Protein AF-A0AA38CHK5-F1 (afdb_monomer_lite)

Sequence (82 aa):
PEDHQLQLVDPELEIEEEDDSFESIDKLTTHGINAGDVKKLQDAGIYTCNGLMMHTKKSLTSIKGLSDAKVDKICEAAEKLV

Secondary structure (DSSP, 8-state):
-----------------------BGGGGGGGT--HHHHHHHHHTT--BHHHHHHS-HHHHHTSTT--HHHHHHHHHHHTTT-

pLDDT: mean 81.31, std 17.37, range [42.5, 94.69]

Structure (mmCIF, N/CA/C/O backbone):
data_AF-A0AA38CHK5-F1
#
_entry.id   AF-A0AA38CHK5-F1
#
loop_
_atom_site.group_PDB
_atom_site.id
_atom_site.type_symbol
_atom_site.label_atom_id
_atom_site.label_alt_id
_atom_site.label_comp_id
_atom_site.label_asym_id
_atom_site.label_entity_id
_atom_site.label_seq_id
_atom_site.pdbx_PDB_ins_code
_atom_site.Cartn_x
_atom_site.Cartn_y
_atom_site.Cartn_z
_atom_site.occupancy
_atom_site.B_iso_or_equiv
_atom_site.auth_seq_id
_atom_site.auth_comp_id
_atom_site.auth_asym_id
_atom_site.auth_atom_id
_atom_site.pdbx_PDB_model_num
ATOM 1 N N . PRO A 1 1 ? 42.063 15.265 -47.252 1.00 42.72 1 PRO A N 1
ATOM 2 C CA . PRO A 1 1 ? 42.098 13.948 -46.592 1.00 42.72 1 PRO A CA 1
ATOM 3 C C . PRO A 1 1 ? 41.966 14.145 -45.087 1.00 42.72 1 PRO A C 1
ATOM 5 O O . PRO A 1 1 ? 42.926 14.448 -44.386 1.00 42.72 1 PRO A O 1
ATOM 8 N N . GLU A 1 2 ? 40.707 14.108 -44.676 1.00 51.81 2 GLU A N 1
ATOM 9 C CA . GLU A 1 2 ? 40.256 13.832 -43.320 1.00 51.81 2 GLU A CA 1
ATOM 10 C C . GLU A 1 2 ? 40.956 12.566 -42.802 1.00 51.81 2 GLU A C 1
ATOM 12 O O . GLU A 1 2 ? 41.161 11.646 -43.592 1.00 51.81 2 GLU A O 1
ATOM 17 N N . ASP A 1 3 ? 41.388 12.542 -41.537 1.00 42.50 3 ASP A N 1
ATOM 18 C CA . ASP A 1 3 ? 40.829 11.576 -40.582 1.00 42.50 3 ASP A CA 1
ATOM 19 C C . ASP A 1 3 ? 41.381 11.763 -39.157 1.00 42.50 3 ASP A C 1
ATOM 21 O O . ASP A 1 3 ? 42.566 11.609 -38.873 1.00 42.50 3 ASP A O 1
ATOM 25 N N . HIS A 1 4 ? 40.433 12.098 -38.286 1.00 48.34 4 HIS A N 1
ATOM 26 C CA . HIS A 1 4 ? 40.271 11.651 -36.905 1.00 48.34 4 HIS A CA 1
ATOM 27 C C . HIS A 1 4 ? 41.349 11.946 -35.847 1.00 48.34 4 HIS A C 1
ATOM 29 O O . HIS A 1 4 ? 42.236 11.154 -35.536 1.00 48.34 4 HIS A O 1
ATOM 35 N N . GLN A 1 5 ? 41.099 13.054 -35.133 1.00 46.47 5 GLN A N 1
ATOM 36 C CA . GLN A 1 5 ? 41.266 13.129 -33.679 1.00 46.47 5 GLN A CA 1
ATOM 37 C C . GLN A 1 5 ? 40.709 11.852 -33.024 1.00 46.47 5 GLN A C 1
ATOM 39 O O . GLN A 1 5 ? 39.497 11.687 -32.899 1.00 46.47 5 GLN A O 1
ATOM 44 N N . LEU A 1 6 ? 41.596 10.970 -32.569 1.00 48.50 6 LEU A N 1
ATOM 45 C CA . LEU A 1 6 ? 41.273 9.975 -31.552 1.00 48.50 6 LEU A CA 1
ATOM 46 C C . LEU A 1 6 ? 41.041 10.722 -30.239 1.00 48.50 6 LEU A C 1
ATOM 48 O O . LEU A 1 6 ? 41.970 11.032 -29.495 1.00 48.50 6 LEU A O 1
ATOM 52 N N . GLN A 1 7 ? 39.781 11.069 -29.998 1.00 50.44 7 GLN A N 1
ATOM 53 C CA . GLN A 1 7 ? 39.313 11.489 -28.692 1.00 50.44 7 GLN A CA 1
ATOM 54 C C . GLN A 1 7 ? 39.265 10.233 -27.822 1.00 50.44 7 GLN A C 1
ATOM 56 O O . GLN A 1 7 ? 38.373 9.400 -27.964 1.00 50.44 7 GLN A O 1
ATOM 61 N N . LEU A 1 8 ? 40.302 10.062 -27.002 1.00 56.28 8 LEU A N 1
ATOM 62 C CA . LEU A 1 8 ? 40.370 9.040 -25.965 1.00 56.28 8 LEU A CA 1
ATOM 63 C C . LEU A 1 8 ? 39.191 9.286 -25.018 1.00 56.28 8 LEU A C 1
ATOM 65 O O . LEU A 1 8 ? 39.176 10.265 -24.280 1.00 56.28 8 LEU A O 1
ATOM 69 N N . VAL A 1 9 ? 38.164 8.453 -25.140 1.00 57.88 9 VAL A N 1
ATOM 70 C CA . VAL A 1 9 ? 37.060 8.371 -24.189 1.00 57.88 9 VAL A CA 1
ATOM 71 C C . VAL A 1 9 ? 37.555 7.535 -23.013 1.00 57.88 9 VAL A C 1
ATOM 73 O O . VAL A 1 9 ? 37.906 6.371 -23.197 1.00 57.88 9 VAL A O 1
ATOM 76 N N . ASP A 1 10 ? 37.660 8.148 -21.836 1.00 58.44 10 ASP A N 1
ATOM 77 C CA . ASP A 1 10 ? 37.988 7.462 -20.586 1.00 58.44 10 ASP A CA 1
ATOM 78 C C . ASP A 1 10 ? 36.934 6.369 -20.299 1.00 58.44 10 ASP A C 1
ATOM 80 O O . ASP A 1 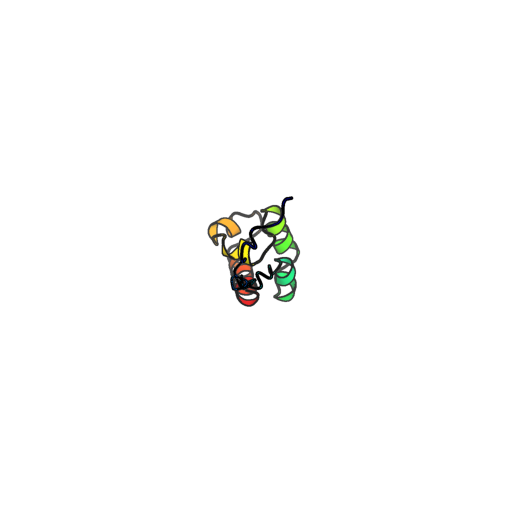10 ? 35.749 6.695 -20.184 1.00 58.44 10 ASP A O 1
ATOM 84 N N . PRO A 1 11 ? 37.313 5.082 -20.192 1.00 54.06 11 PRO A N 1
ATOM 85 C CA . PRO A 1 11 ? 36.377 3.985 -19.940 1.00 54.06 11 PRO A CA 1
ATOM 86 C C . PRO A 1 11 ? 35.988 3.818 -18.457 1.00 54.06 11 PRO A C 1
ATOM 88 O O . PRO A 1 11 ? 35.305 2.855 -18.127 1.00 54.06 11 PRO A O 1
ATOM 91 N N . GLU A 1 12 ? 36.381 4.732 -17.565 1.00 51.94 12 GLU A N 1
ATOM 92 C CA . GLU A 1 12 ? 36.263 4.548 -16.107 1.00 51.94 12 GLU A CA 1
ATOM 93 C C . GLU A 1 12 ? 35.038 5.194 -15.441 1.00 51.94 12 GLU A C 1
ATOM 95 O O . GLU A 1 12 ? 34.960 5.247 -14.215 1.00 51.94 12 GLU A O 1
ATOM 100 N N . LEU A 1 13 ? 34.029 5.626 -16.201 1.00 53.12 13 LEU A N 1
ATOM 101 C CA . LEU A 1 13 ? 32.689 5.751 -15.621 1.00 53.12 13 LEU A CA 1
ATOM 102 C C . LEU A 1 13 ? 32.046 4.361 -15.594 1.00 53.12 13 LEU A C 1
ATOM 104 O O . LEU A 1 13 ? 31.121 4.071 -16.350 1.00 53.12 13 LEU A O 1
ATOM 108 N N . GLU A 1 14 ? 32.550 3.508 -14.699 1.00 52.25 14 GLU A N 1
ATOM 109 C CA . GLU A 1 14 ? 31.731 2.498 -14.030 1.00 52.25 14 GLU A CA 1
ATOM 110 C C . GLU A 1 14 ? 30.648 3.283 -13.287 1.00 52.25 14 GLU A C 1
ATOM 112 O O . GLU A 1 14 ? 30.784 3.681 -12.132 1.00 52.25 14 GLU A O 1
ATOM 117 N N . ILE A 1 15 ? 29.585 3.621 -14.017 1.00 57.03 15 ILE A N 1
ATOM 118 C CA . ILE A 1 15 ? 28.313 3.937 -13.399 1.00 57.03 15 ILE A CA 1
ATOM 119 C C . ILE A 1 15 ? 27.945 2.607 -12.758 1.00 57.03 15 ILE A C 1
ATOM 121 O O . ILE A 1 15 ? 27.551 1.677 -13.460 1.00 57.03 15 ILE A O 1
ATOM 125 N N . GLU A 1 16 ? 28.218 2.474 -11.461 1.00 51.47 16 GLU A N 1
ATOM 126 C CA . GLU A 1 16 ? 27.592 1.449 -10.647 1.00 51.47 16 GLU A CA 1
ATOM 127 C C . GLU A 1 16 ? 26.098 1.626 -10.913 1.00 51.47 16 GLU A C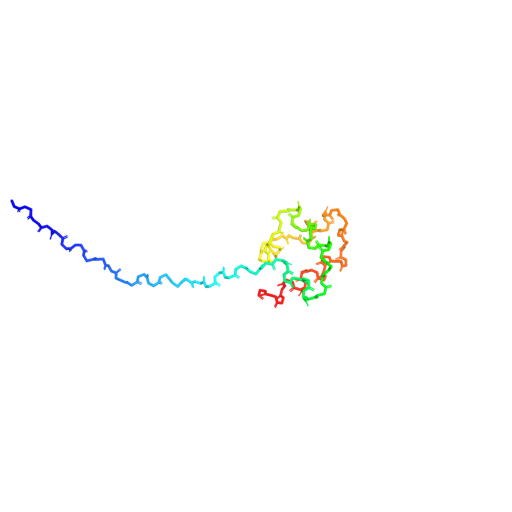 1
ATOM 129 O O . GLU A 1 16 ? 25.477 2.588 -10.458 1.00 51.47 16 GLU A O 1
ATOM 134 N N . GLU A 1 17 ? 25.546 0.777 -11.781 1.00 54.34 17 GLU A N 1
ATOM 135 C CA . GLU A 1 17 ? 24.117 0.561 -11.863 1.00 54.34 17 GLU A CA 1
ATOM 136 C C . GLU A 1 17 ? 23.773 -0.019 -10.492 1.00 54.34 17 GLU A C 1
ATOM 138 O O . GLU A 1 17 ? 23.803 -1.233 -10.293 1.00 54.34 17 GLU A O 1
ATOM 143 N N . GLU A 1 18 ? 23.584 0.864 -9.500 1.00 53.78 18 GLU A N 1
ATOM 144 C CA . GLU A 1 18 ? 22.860 0.537 -8.285 1.00 53.78 18 GLU A CA 1
ATOM 145 C C . GLU A 1 18 ? 21.628 -0.200 -8.788 1.00 53.78 18 GLU A C 1
ATOM 147 O O . GLU A 1 18 ? 20.856 0.345 -9.582 1.00 53.78 18 GLU A O 1
ATOM 152 N N . ASP A 1 19 ? 21.542 -1.483 -8.442 1.00 50.72 19 ASP A N 1
ATOM 153 C CA . ASP A 1 19 ? 20.420 -2.356 -8.742 1.00 50.72 19 ASP A CA 1
ATOM 154 C C . ASP A 1 19 ? 19.201 -1.746 -8.041 1.00 50.72 19 ASP A C 1
ATOM 156 O O . ASP A 1 19 ? 18.822 -2.124 -6.937 1.00 50.72 19 ASP A O 1
ATOM 160 N N . ASP A 1 20 ? 18.623 -0.716 -8.662 1.00 56.56 20 ASP A N 1
ATOM 161 C CA . ASP A 1 20 ? 17.429 0.005 -8.239 1.00 56.56 20 ASP A CA 1
ATOM 162 C C . ASP A 1 20 ? 16.238 -0.889 -8.610 1.00 56.56 20 ASP A C 1
ATOM 164 O O . ASP A 1 20 ? 15.346 -0.555 -9.396 1.00 56.56 20 ASP A O 1
ATOM 168 N N . SER A 1 21 ? 16.286 -2.132 -8.124 1.00 62.88 21 SER A N 1
ATOM 169 C CA . SER A 1 21 ? 15.235 -3.109 -8.303 1.00 62.88 21 SER A CA 1
ATOM 170 C C . SER A 1 21 ? 14.030 -2.610 -7.518 1.00 62.88 21 SER A C 1
ATOM 172 O O . SER A 1 21 ? 13.906 -2.792 -6.306 1.00 62.88 21 SER A O 1
ATOM 174 N N . PHE A 1 22 ? 13.118 -1.945 -8.225 1.00 74.00 22 PHE A N 1
ATOM 175 C CA . PHE A 1 22 ? 11.884 -1.442 -7.645 1.00 74.00 22 PHE A CA 1
ATOM 176 C C . PHE A 1 22 ? 10.998 -2.599 -7.178 1.00 74.00 22 PHE A C 1
ATOM 178 O O . PHE A 1 22 ? 10.288 -3.240 -7.958 1.00 74.00 22 PHE A O 1
ATOM 185 N N . GLU A 1 23 ? 10.967 -2.817 -5.867 1.00 88.62 23 GLU A N 1
ATOM 186 C CA . GLU A 1 23 ? 10.035 -3.759 -5.263 1.00 88.62 23 GLU A CA 1
ATOM 187 C C . GLU A 1 23 ? 8.600 -3.257 -5.443 1.00 88.62 23 GLU A C 1
ATOM 189 O O . GLU A 1 23 ? 8.229 -2.175 -4.987 1.00 88.62 23 GLU A O 1
ATOM 194 N N . SER A 1 24 ? 7.760 -4.040 -6.115 1.00 91.69 24 SER A N 1
ATOM 195 C CA . SER A 1 24 ? 6.353 -3.689 -6.337 1.00 91.69 24 SER A CA 1
ATOM 196 C C . SER A 1 24 ? 5.518 -3.904 -5.075 1.00 91.69 24 SER A C 1
ATOM 198 O O . SER A 1 24 ? 5.709 -4.895 -4.367 1.00 91.69 24 SER A O 1
ATOM 200 N N . ILE A 1 25 ? 4.531 -3.036 -4.821 1.00 93.25 25 ILE A N 1
ATOM 201 C CA . ILE A 1 25 ? 3.639 -3.193 -3.655 1.00 93.25 25 ILE A CA 1
ATOM 202 C C . ILE A 1 25 ? 2.776 -4.458 -3.716 1.00 93.25 25 ILE A C 1
ATOM 204 O O . ILE A 1 25 ? 2.225 -4.878 -2.702 1.00 93.25 25 ILE A O 1
ATOM 208 N N . ASP A 1 26 ? 2.670 -5.101 -4.878 1.00 93.00 26 ASP A N 1
ATOM 209 C CA . ASP A 1 26 ? 2.022 -6.403 -5.015 1.00 93.00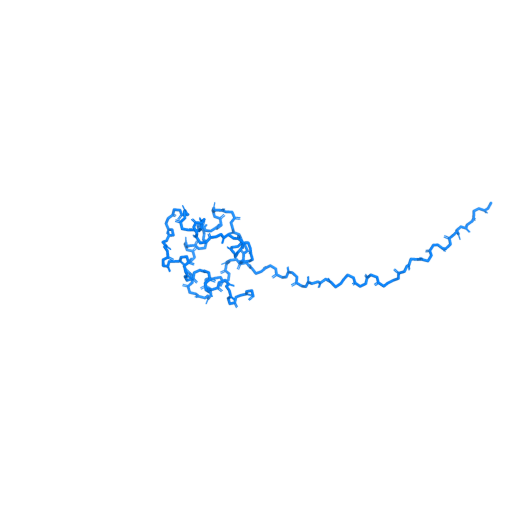 26 ASP A CA 1
ATOM 210 C C . ASP A 1 26 ? 2.668 -7.461 -4.109 1.00 93.00 26 ASP A C 1
ATOM 212 O O . ASP A 1 26 ? 1.956 -8.286 -3.532 1.00 93.00 26 ASP A O 1
ATOM 216 N N . LYS A 1 27 ? 3.985 -7.378 -3.869 1.00 91.75 27 LYS A N 1
ATOM 217 C CA . LYS A 1 27 ? 4.697 -8.264 -2.935 1.00 91.75 27 LYS A CA 1
ATOM 218 C C . LYS A 1 27 ? 4.218 -8.109 -1.491 1.00 91.75 27 LYS A C 1
ATOM 220 O O . LYS A 1 27 ? 4.293 -9.060 -0.726 1.00 91.75 27 LYS A O 1
ATOM 225 N N . LEU A 1 28 ? 3.592 -6.994 -1.110 1.00 92.50 28 LEU A N 1
ATOM 226 C CA . LEU A 1 28 ? 3.002 -6.851 0.227 1.00 92.50 28 LEU A CA 1
ATOM 227 C C . LEU A 1 28 ? 1.944 -7.925 0.519 1.00 92.50 28 LEU A C 1
ATOM 229 O O . LEU A 1 28 ? 1.747 -8.298 1.679 1.00 92.50 28 LEU A O 1
ATOM 233 N N . THR A 1 29 ? 1.286 -8.471 -0.511 1.00 92.38 29 THR A N 1
ATOM 234 C CA . THR A 1 29 ? 0.338 -9.578 -0.319 1.00 92.38 29 THR A CA 1
ATOM 235 C C . THR A 1 29 ? 0.996 -10.842 0.229 1.00 92.38 29 THR A C 1
ATOM 237 O O . THR A 1 29 ? 0.380 -11.534 1.041 1.00 92.38 29 THR A O 1
ATOM 240 N N . THR A 1 30 ? 2.263 -11.115 -0.107 1.00 90.50 30 THR A N 1
ATOM 241 C CA . THR A 1 30 ? 3.009 -12.260 0.445 1.00 90.50 30 THR A CA 1
ATOM 242 C C . THR A 1 30 ? 3.400 -12.042 1.906 1.00 90.50 30 THR A C 1
ATOM 244 O O . THR A 1 30 ? 3.589 -13.006 2.642 1.00 90.50 30 THR A O 1
ATOM 247 N N . HIS A 1 31 ? 3.439 -10.785 2.354 1.00 91.19 31 HIS A N 1
ATOM 248 C CA . HIS A 1 31 ? 3.676 -10.385 3.743 1.00 91.19 31 HIS A CA 1
ATOM 249 C C . HIS A 1 31 ? 2.383 -10.259 4.571 1.00 91.19 31 HIS A C 1
ATOM 251 O O . HIS A 1 31 ? 2.410 -9.780 5.704 1.00 91.19 31 HIS A O 1
ATOM 257 N N . GLY A 1 32 ? 1.242 -10.705 4.034 1.00 90.19 32 GLY A N 1
ATOM 258 C CA . GLY A 1 32 ? -0.036 -10.727 4.750 1.00 90.19 32 GLY A CA 1
ATOM 259 C C . GLY A 1 32 ? -0.855 -9.439 4.640 1.00 90.19 32 GLY A C 1
ATOM 260 O O . GLY A 1 32 ? -1.834 -9.275 5.375 1.00 90.19 32 GLY A O 1
ATOM 261 N N . ILE A 1 33 ? -0.501 -8.531 3.726 1.00 94.50 33 ILE A N 1
ATOM 262 C CA . ILE A 1 33 ? -1.352 -7.388 3.377 1.00 94.50 33 ILE A CA 1
ATOM 263 C C . ILE A 1 33 ? -2.481 -7.855 2.460 1.00 94.50 33 ILE A C 1
ATOM 265 O O . ILE A 1 33 ? -2.304 -8.675 1.565 1.00 94.50 33 ILE A O 1
ATOM 269 N N . ASN A 1 34 ? -3.683 -7.331 2.675 1.00 94.31 34 ASN A N 1
ATOM 270 C CA . ASN A 1 34 ? -4.821 -7.686 1.841 1.00 94.31 34 ASN A CA 1
ATOM 271 C C . ASN A 1 34 ? -4.652 -7.098 0.427 1.00 94.31 34 ASN A C 1
ATOM 273 O O . ASN A 1 34 ? -4.376 -5.906 0.285 1.00 94.31 34 ASN A O 1
ATOM 277 N N . ALA A 1 35 ? -4.915 -7.887 -0.618 1.00 93.75 35 ALA A N 1
ATOM 278 C CA . ALA A 1 35 ? -4.931 -7.413 -2.006 1.00 93.75 35 ALA A CA 1
ATOM 279 C C . ALA A 1 35 ? -5.878 -6.214 -2.207 1.00 93.75 35 ALA A C 1
ATOM 281 O O . ALA A 1 35 ? -5.603 -5.311 -2.991 1.00 93.75 35 ALA A O 1
ATOM 282 N N . GLY A 1 36 ? -6.978 -6.156 -1.448 1.00 94.31 36 GLY A N 1
ATOM 283 C CA . GLY A 1 36 ? -7.882 -5.009 -1.464 1.00 94.31 36 GLY A CA 1
ATOM 284 C C . GLY A 1 36 ? -7.280 -3.731 -0.873 1.00 94.31 36 GLY A C 1
ATOM 285 O O . GLY A 1 36 ? -7.773 -2.651 -1.174 1.00 94.31 36 GLY A O 1
ATOM 286 N N . ASP A 1 37 ? -6.264 -3.821 -0.015 1.00 93.56 37 ASP A N 1
ATOM 287 C CA . ASP A 1 37 ? -5.528 -2.664 0.508 1.00 93.56 37 ASP A CA 1
ATOM 288 C C . ASP A 1 37 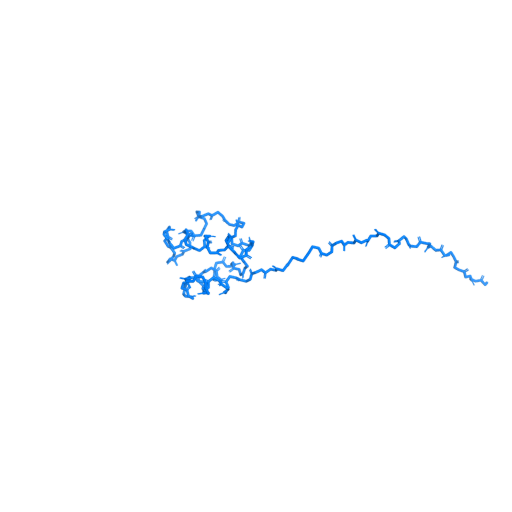? -4.392 -2.262 -0.446 1.00 93.56 37 ASP A C 1
ATOM 290 O O . ASP A 1 37 ? -4.239 -1.074 -0.711 1.00 93.56 37 ASP A O 1
ATOM 294 N N . VAL A 1 38 ? -3.711 -3.232 -1.072 1.00 94.19 38 VAL A N 1
ATOM 295 C CA . VAL A 1 38 ? -2.763 -2.988 -2.180 1.00 94.19 38 VAL A CA 1
ATOM 296 C C . VAL A 1 38 ? -3.435 -2.239 -3.328 1.00 94.19 38 VAL A C 1
ATOM 298 O O . VAL A 1 38 ? -2.930 -1.219 -3.780 1.00 94.19 38 VAL A O 1
ATOM 301 N N . LYS A 1 39 ? -4.637 -2.658 -3.734 1.00 94.62 39 LYS A N 1
ATOM 302 C CA . LYS A 1 39 ? -5.388 -1.968 -4.787 1.00 94.62 39 LYS A CA 1
ATOM 303 C C . LYS A 1 39 ? -5.686 -0.502 -4.446 1.00 94.62 39 LYS A C 1
ATOM 305 O O . LYS A 1 39 ? -5.583 0.352 -5.312 1.00 94.62 39 LYS A O 1
ATOM 310 N N . LYS A 1 40 ? -5.979 -0.188 -3.177 1.00 94.69 40 LYS A N 1
ATOM 311 C CA . LYS A 1 40 ? -6.190 1.204 -2.738 1.00 94.69 40 LYS A CA 1
ATOM 312 C C . LYS A 1 40 ? -4.919 2.046 -2.833 1.00 94.69 40 LYS A C 1
ATOM 314 O O . LYS A 1 40 ? -5.013 3.235 -3.110 1.00 94.69 40 LYS A O 1
ATOM 319 N N . LEU A 1 41 ? -3.755 1.447 -2.577 1.00 93.31 41 LEU A N 1
ATOM 320 C CA . LEU A 1 41 ? -2.462 2.108 -2.767 1.00 93.31 41 LEU A CA 1
ATOM 321 C C . LEU A 1 41 ? -2.226 2.397 -4.257 1.00 93.31 41 LEU A C 1
ATOM 323 O O . LEU A 1 41 ? -1.880 3.525 -4.595 1.00 93.31 41 LEU A O 1
ATOM 327 N N . GLN A 1 42 ? -2.525 1.437 -5.140 1.00 93.25 42 GLN A N 1
ATOM 328 C CA . GLN A 1 42 ? -2.464 1.627 -6.597 1.00 93.25 42 GLN A CA 1
ATOM 329 C C . GLN A 1 42 ? -3.420 2.736 -7.068 1.00 93.25 42 GLN A C 1
ATOM 331 O O . GLN A 1 42 ? -3.008 3.631 -7.801 1.00 93.25 42 GLN A O 1
ATOM 336 N N . ASP A 1 43 ? -4.669 2.744 -6.586 1.00 93.56 43 ASP A N 1
ATOM 337 C CA . ASP A 1 43 ? -5.651 3.809 -6.856 1.00 93.56 43 ASP A CA 1
ATOM 338 C C . ASP A 1 43 ? -5.186 5.184 -6.330 1.00 93.56 43 ASP A C 1
ATOM 340 O O . ASP A 1 43 ? -5.562 6.221 -6.876 1.00 93.56 43 ASP A O 1
ATOM 344 N N . ALA A 1 44 ? -4.347 5.207 -5.287 1.00 92.00 44 ALA A N 1
ATOM 345 C CA . ALA A 1 44 ? -3.697 6.413 -4.775 1.00 92.00 44 ALA A CA 1
ATOM 346 C C . ALA A 1 44 ? -2.422 6.806 -5.552 1.00 92.00 44 ALA A C 1
ATOM 348 O O . ALA A 1 44 ? -1.807 7.821 -5.228 1.00 92.00 44 ALA A O 1
ATOM 349 N N . GLY A 1 45 ? -2.033 6.035 -6.572 1.00 91.38 45 GLY A N 1
ATOM 350 C CA . GLY A 1 45 ? -0.853 6.278 -7.405 1.00 91.38 45 GLY A CA 1
ATOM 351 C C . GLY A 1 45 ? 0.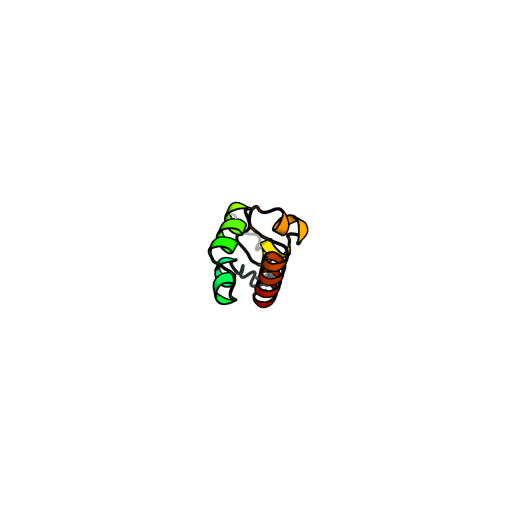443 5.648 -6.888 1.00 91.38 45 GLY A C 1
ATOM 352 O O . GLY A 1 45 ? 1.513 5.961 -7.403 1.00 91.38 45 GLY A O 1
ATOM 353 N N . ILE A 1 46 ? 0.369 4.770 -5.886 1.00 93.06 46 ILE A N 1
ATOM 354 C CA . ILE A 1 46 ? 1.524 4.116 -5.267 1.00 93.06 46 ILE A CA 1
ATOM 355 C C . ILE A 1 46 ? 1.633 2.699 -5.826 1.00 93.06 46 ILE A C 1
ATOM 357 O O . ILE A 1 46 ? 0.754 1.877 -5.590 1.00 93.06 46 ILE A O 1
ATOM 361 N N . TYR A 1 47 ? 2.716 2.408 -6.546 1.00 93.19 47 TYR A N 1
ATOM 362 C CA . TYR A 1 47 ? 2.931 1.107 -7.200 1.00 93.19 47 TYR A CA 1
ATOM 363 C C . TYR A 1 47 ? 4.195 0.381 -6.716 1.00 93.19 47 TYR A C 1
ATOM 365 O O . TYR A 1 47 ? 4.317 -0.832 -6.883 1.00 93.19 47 TYR A O 1
ATOM 373 N N . THR A 1 48 ? 5.117 1.092 -6.065 1.00 93.00 48 THR A N 1
ATOM 374 C CA . THR A 1 48 ? 6.384 0.544 -5.563 1.00 93.00 48 THR A CA 1
ATOM 375 C C . THR A 1 48 ? 6.477 0.693 -4.046 1.00 93.00 48 THR A C 1
ATOM 377 O O . THR A 1 48 ? 5.948 1.646 -3.471 1.00 93.00 48 THR A O 1
ATOM 380 N N . CYS A 1 49 ? 7.135 -0.256 -3.381 1.00 90.81 49 CYS A N 1
ATOM 381 C CA . CYS A 1 49 ? 7.408 -0.217 -1.946 1.00 90.81 49 CYS A CA 1
ATOM 382 C C . CYS A 1 49 ? 8.271 0.998 -1.608 1.00 90.81 49 CYS A C 1
ATOM 384 O O . CYS A 1 49 ? 7.980 1.696 -0.642 1.00 90.81 49 CYS A O 1
ATOM 386 N N . ASN A 1 50 ? 9.249 1.319 -2.460 1.00 88.50 50 ASN A N 1
ATOM 387 C CA . ASN A 1 50 ? 10.075 2.507 -2.279 1.00 88.50 50 ASN A CA 1
ATOM 388 C C . ASN A 1 50 ? 9.227 3.794 -2.349 1.00 88.50 50 ASN A C 1
ATOM 390 O O . ASN A 1 50 ? 9.282 4.632 -1.453 1.00 88.50 50 ASN A O 1
ATOM 394 N N . GLY A 1 51 ? 8.328 3.899 -3.338 1.00 89.06 51 GLY A N 1
ATOM 395 C CA . GLY A 1 51 ? 7.375 5.008 -3.432 1.00 89.06 51 GLY A CA 1
ATOM 396 C C . GLY A 1 51 ? 6.444 5.085 -2.220 1.00 89.06 51 GLY A C 1
ATOM 397 O O . GLY A 1 51 ? 6.197 6.169 -1.699 1.00 89.06 51 GLY A O 1
ATOM 398 N N . LEU A 1 52 ? 5.984 3.940 -1.707 1.00 91.12 52 LEU A N 1
ATOM 399 C CA . LEU A 1 52 ? 5.196 3.880 -0.478 1.00 91.12 52 LEU A CA 1
ATOM 400 C C . LEU A 1 52 ? 5.962 4.432 0.731 1.00 91.12 52 LEU A C 1
ATOM 402 O O . LEU A 1 52 ? 5.385 5.192 1.504 1.00 91.12 52 LEU A O 1
ATOM 406 N N . MET A 1 53 ? 7.242 4.083 0.876 1.00 88.75 53 MET A N 1
ATOM 407 C CA . MET A 1 53 ? 8.106 4.547 1.969 1.00 88.75 53 MET A CA 1
ATOM 408 C C . MET A 1 53 ? 8.425 6.045 1.873 1.00 88.75 53 MET A C 1
ATOM 410 O O . MET A 1 53 ? 8.606 6.704 2.896 1.00 88.75 53 MET A O 1
ATOM 414 N N . MET A 1 54 ? 8.417 6.615 0.664 1.00 88.56 54 MET A N 1
ATOM 415 C CA . MET A 1 54 ? 8.511 8.066 0.463 1.00 88.56 54 MET A CA 1
ATOM 416 C C . MET A 1 54 ? 7.250 8.814 0.924 1.00 88.56 54 MET A C 1
ATOM 418 O O . MET A 1 54 ? 7.310 10.008 1.234 1.00 88.56 54 MET A O 1
ATOM 422 N N . HIS A 1 55 ? 6.098 8.140 0.996 1.00 90.12 55 HIS A N 1
ATOM 423 C CA . HIS A 1 55 ? 4.877 8.723 1.538 1.00 90.12 55 HIS A CA 1
ATOM 424 C C . HIS A 1 55 ? 4.850 8.660 3.069 1.00 90.12 55 HIS A C 1
ATOM 426 O O . HIS A 1 55 ? 5.153 7.657 3.706 1.00 90.12 55 HIS A O 1
ATOM 432 N N . THR A 1 56 ? 4.385 9.741 3.694 1.00 89.81 56 THR A N 1
ATOM 433 C CA . THR A 1 56 ? 4.171 9.749 5.148 1.00 89.81 56 THR A CA 1
ATOM 434 C C . THR A 1 56 ? 2.962 8.892 5.533 1.00 89.81 56 THR A C 1
ATOM 436 O O . THR A 1 56 ? 1.964 8.850 4.807 1.00 89.81 56 THR A O 1
ATOM 439 N N . LYS A 1 57 ? 2.979 8.303 6.740 1.00 88.19 57 LYS A N 1
ATOM 440 C CA . LYS A 1 57 ? 1.828 7.557 7.293 1.00 88.19 57 LYS A CA 1
ATOM 441 C C . LYS A 1 57 ? 0.515 8.339 7.200 1.00 88.19 57 LYS A C 1
ATOM 443 O O . LYS A 1 57 ? -0.514 7.763 6.878 1.00 88.19 57 LYS A O 1
ATOM 448 N N . LYS A 1 58 ? 0.559 9.662 7.399 1.00 88.44 58 LYS A N 1
ATOM 449 C CA . LYS A 1 58 ? -0.609 10.552 7.288 1.00 88.44 58 LYS A CA 1
ATOM 450 C C . LYS A 1 58 ? -1.207 10.585 5.876 1.00 88.44 58 LYS A C 1
ATOM 452 O O . LYS A 1 58 ? -2.420 10.684 5.727 1.00 88.44 58 LYS A O 1
ATOM 457 N N . SER A 1 59 ? -0.366 10.512 4.844 1.00 90.19 59 SER A N 1
ATOM 458 C CA . SER A 1 59 ? -0.817 10.421 3.451 1.00 90.19 59 SER A CA 1
ATOM 459 C C . SER A 1 59 ? -1.510 9.084 3.200 1.00 90.19 59 SER A C 1
ATOM 461 O O . SER A 1 59 ? -2.588 9.043 2.615 1.00 90.19 59 SER A O 1
ATOM 463 N N . LEU A 1 60 ? -0.922 7.998 3.706 1.00 91.56 60 LEU A N 1
ATOM 464 C CA . LEU A 1 60 ? -1.453 6.646 3.547 1.00 91.56 60 LEU A CA 1
ATOM 465 C C . LEU A 1 60 ? -2.779 6.452 4.301 1.00 91.56 60 LEU A C 1
ATOM 467 O O . LEU A 1 60 ? -3.702 5.848 3.764 1.00 91.56 60 LEU A O 1
ATOM 471 N N . THR A 1 61 ? -2.928 7.009 5.507 1.00 93.19 61 THR A N 1
ATOM 472 C CA . THR A 1 61 ? -4.191 6.942 6.270 1.00 93.19 61 THR A CA 1
ATOM 473 C C . THR A 1 61 ? -5.290 7.830 5.693 1.00 93.19 61 THR A C 1
ATOM 475 O O . THR A 1 61 ? -6.467 7.612 5.973 1.00 93.19 61 THR A O 1
ATOM 478 N N . SER A 1 62 ? -4.940 8.801 4.844 1.00 92.38 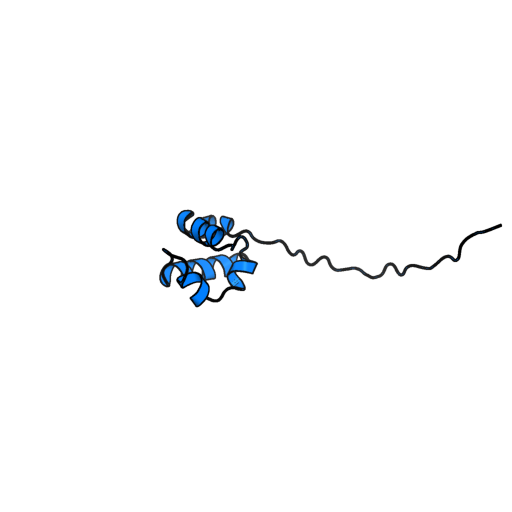62 SER A N 1
ATOM 479 C CA . SER A 1 62 ? -5.917 9.605 4.104 1.00 92.38 62 SER A CA 1
ATOM 480 C C . SER A 1 62 ? -6.582 8.822 2.961 1.00 92.38 62 SER A C 1
ATOM 482 O O . SER A 1 62 ? -7.661 9.201 2.499 1.00 92.38 62 SER A O 1
ATOM 484 N N . ILE A 1 63 ? -5.990 7.699 2.532 1.00 92.25 63 ILE A N 1
ATOM 485 C CA . ILE A 1 63 ? -6.558 6.823 1.504 1.00 92.25 63 ILE A CA 1
ATOM 486 C C . ILE A 1 63 ? -7.822 6.153 2.052 1.00 92.25 63 ILE A C 1
ATOM 488 O O . ILE A 1 63 ? -7.808 5.413 3.040 1.00 92.25 63 ILE A O 1
ATOM 492 N N . LYS A 1 64 ? -8.948 6.384 1.372 1.00 91.31 64 LYS A N 1
ATOM 493 C CA . LYS A 1 64 ? -10.266 5.904 1.798 1.00 91.31 64 LYS A CA 1
ATOM 494 C C . LYS A 1 64 ? -10.282 4.380 1.966 1.00 91.31 64 LYS A C 1
ATOM 496 O O . LYS A 1 64 ? -10.184 3.633 0.997 1.00 91.31 64 LYS A O 1
ATOM 501 N N . GLY A 1 65 ? -10.502 3.916 3.196 1.00 88.94 65 GLY A N 1
ATOM 502 C CA . GLY A 1 65 ? -10.606 2.488 3.525 1.00 88.94 65 GLY A CA 1
ATOM 503 C C . GLY A 1 65 ? -9.300 1.831 3.993 1.00 88.94 65 GLY A C 1
ATOM 504 O O . GLY A 1 65 ? -9.297 0.616 4.236 1.00 88.94 65 GLY A O 1
ATOM 505 N N . LEU A 1 66 ? -8.227 2.613 4.152 1.00 93.38 66 LEU A N 1
ATOM 506 C CA . LEU A 1 66 ? -7.079 2.269 4.988 1.00 93.38 66 LEU A CA 1
ATOM 507 C C . LEU A 1 66 ? -7.264 2.888 6.381 1.00 93.38 66 LEU A C 1
ATOM 509 O O . LEU A 1 66 ? -7.719 4.018 6.515 1.00 93.38 66 LEU A O 1
ATOM 513 N N . SER A 1 67 ? -6.959 2.120 7.423 1.00 93.19 67 SER A N 1
ATOM 514 C CA . SER A 1 67 ? -6.920 2.585 8.814 1.00 93.19 67 SER A CA 1
ATOM 515 C C . SER A 1 67 ? -5.473 2.649 9.289 1.00 93.19 67 SER A C 1
ATOM 517 O O . SER A 1 67 ? -4.621 1.986 8.697 1.00 93.19 67 SER A O 1
ATOM 519 N N . ASP A 1 68 ? -5.190 3.362 10.381 1.00 91.88 68 ASP A N 1
ATOM 520 C CA . ASP A 1 68 ? -3.842 3.429 10.968 1.00 91.88 68 ASP A CA 1
ATOM 521 C C . ASP A 1 68 ? -3.232 2.034 11.170 1.00 91.88 68 ASP A C 1
ATOM 523 O O . ASP A 1 68 ? -2.150 1.751 10.670 1.00 91.88 68 ASP A O 1
ATOM 527 N N . ALA A 1 69 ? -3.998 1.101 11.745 1.00 92.94 69 ALA A N 1
ATOM 528 C CA . ALA A 1 69 ? -3.551 -0.278 11.953 1.00 92.94 69 ALA A CA 1
ATOM 529 C C . ALA A 1 69 ? -3.212 -1.038 10.654 1.00 92.94 69 ALA A C 1
ATOM 531 O O . ALA A 1 69 ? -2.411 -1.971 10.677 1.00 92.94 69 ALA A O 1
ATOM 532 N N . LYS A 1 70 ? -3.841 -0.692 9.522 1.00 92.94 70 LYS A N 1
ATOM 533 C CA . LYS A 1 70 ? -3.489 -1.267 8.214 1.00 92.94 70 LYS A CA 1
ATOM 534 C C . LYS A 1 70 ? -2.231 -0.620 7.659 1.00 92.94 70 LYS A C 1
ATOM 536 O O . LYS A 1 70 ? -1.373 -1.333 7.155 1.00 92.94 70 LYS A O 1
ATOM 541 N N . VAL A 1 71 ? -2.130 0.703 7.760 1.00 93.12 71 VAL A N 1
ATOM 542 C CA . VAL A 1 71 ? -0.966 1.465 7.298 1.00 93.12 71 VAL A CA 1
ATOM 543 C C . VAL A 1 71 ? 0.293 1.040 8.047 1.00 93.12 71 VAL A C 1
ATOM 545 O O . VAL A 1 71 ? 1.310 0.822 7.404 1.00 93.12 71 VAL A O 1
ATOM 548 N N . ASP A 1 72 ? 0.218 0.821 9.362 1.00 93.38 72 ASP A N 1
ATOM 549 C CA . ASP A 1 72 ? 1.347 0.298 10.141 1.00 93.38 72 ASP A CA 1
ATOM 550 C C . ASP A 1 72 ? 1.828 -1.056 9.611 1.00 93.38 72 ASP A C 1
ATOM 552 O O . ASP A 1 72 ? 3.017 -1.225 9.353 1.00 93.38 72 ASP A O 1
ATOM 556 N N . LYS A 1 73 ? 0.907 -1.996 9.361 1.00 93.69 73 LYS A N 1
ATOM 557 C CA . LYS A 1 73 ? 1.252 -3.307 8.788 1.00 93.69 73 LYS A CA 1
ATOM 558 C C . LYS A 1 73 ? 1.855 -3.189 7.391 1.00 93.69 73 LYS A C 1
ATOM 560 O O . LYS A 1 73 ? 2.797 -3.905 7.077 1.00 93.69 73 LYS A O 1
ATOM 565 N N . ILE A 1 74 ? 1.297 -2.314 6.554 1.00 93.12 74 ILE A N 1
ATOM 566 C CA . ILE A 1 74 ? 1.770 -2.058 5.190 1.00 93.12 74 ILE A CA 1
ATOM 567 C C . ILE A 1 74 ? 3.197 -1.509 5.212 1.00 93.12 74 ILE A C 1
ATOM 569 O O . ILE A 1 74 ? 4.041 -2.032 4.495 1.00 93.12 74 ILE A O 1
ATOM 573 N N . CYS A 1 75 ? 3.472 -0.499 6.044 1.00 91.88 75 CYS A N 1
ATOM 574 C CA . CYS A 1 75 ? 4.818 0.047 6.209 1.00 91.88 75 CYS A CA 1
ATOM 575 C C . CYS A 1 75 ? 5.791 -1.019 6.717 1.00 91.88 75 CYS A C 1
ATOM 577 O O . CYS A 1 75 ? 6.849 -1.177 6.131 1.00 91.88 75 CYS A O 1
ATOM 579 N N . GLU A 1 76 ? 5.419 -1.792 7.742 1.00 93.12 76 GLU A N 1
ATOM 580 C CA . GLU A 1 76 ? 6.294 -2.839 8.288 1.00 93.12 76 GLU A CA 1
ATOM 581 C C . GLU A 1 76 ? 6.579 -3.956 7.267 1.00 93.12 76 GLU A C 1
ATOM 583 O O . GLU A 1 76 ? 7.647 -4.562 7.273 1.00 93.12 76 GLU A O 1
ATOM 588 N N . ALA A 1 77 ? 5.622 -4.255 6.385 1.00 92.88 77 ALA A N 1
ATOM 589 C CA . ALA A 1 77 ? 5.818 -5.192 5.285 1.00 92.88 77 ALA A CA 1
ATOM 590 C C . ALA A 1 77 ? 6.708 -4.603 4.181 1.00 92.88 77 ALA A C 1
ATOM 592 O O . ALA A 1 77 ? 7.576 -5.307 3.675 1.00 92.88 77 ALA A O 1
ATOM 593 N N . ALA A 1 78 ? 6.513 -3.329 3.829 1.00 90.88 78 ALA A N 1
ATOM 594 C CA . ALA A 1 78 ? 7.327 -2.636 2.836 1.00 90.88 78 ALA A CA 1
ATOM 595 C C . ALA A 1 78 ? 8.784 -2.514 3.297 1.00 90.88 78 ALA A C 1
ATOM 597 O O . ALA A 1 78 ? 9.675 -2.834 2.529 1.00 90.88 78 ALA A O 1
ATOM 598 N N . GLU A 1 79 ? 9.020 -2.165 4.562 1.00 89.56 79 GLU A N 1
ATOM 599 C CA . GLU A 1 79 ? 10.351 -2.054 5.178 1.00 89.56 79 GLU A CA 1
ATOM 600 C C . GLU A 1 79 ? 11.127 -3.382 5.214 1.00 89.56 79 GLU A C 1
ATOM 602 O O . GLU A 1 79 ? 12.337 -3.380 5.377 1.00 89.56 79 GLU A O 1
ATOM 607 N N . LYS A 1 80 ? 10.449 -4.527 5.064 1.00 88.06 80 LYS A N 1
ATOM 608 C CA . LYS A 1 80 ? 11.096 -5.847 4.945 1.00 88.06 80 LYS A CA 1
ATOM 609 C C . LYS A 1 80 ? 11.432 -6.229 3.502 1.00 88.06 80 LYS A C 1
ATOM 611 O O . LYS A 1 80 ? 12.101 -7.240 3.303 1.00 88.06 80 LYS A O 1
ATOM 616 N N . LEU A 1 81 ? 10.865 -5.518 2.529 1.00 84.31 81 LEU A N 1
ATOM 617 C CA . LEU A 1 81 ? 11.064 -5.759 1.101 1.00 84.31 81 LEU A CA 1
ATOM 618 C C . LEU A 1 81 ? 12.177 -4.878 0.527 1.00 84.31 81 LEU A C 1
ATOM 620 O O . LEU A 1 81 ? 12.877 -5.336 -0.370 1.00 84.31 81 LEU A O 1
ATOM 624 N N . VAL A 1 82 ? 12.313 -3.648 1.033 1.00 78.56 82 VAL A N 1
ATOM 625 C CA . VAL A 1 82 ? 13.437 -2.735 0.747 1.00 78.56 82 VAL A CA 1
ATOM 626 C C . VAL A 1 82 ? 14.620 -2.951 1.683 1.00 78.56 82 VAL A C 1
ATOM 628 O O . VAL A 1 82 ? 14.418 -3.511 2.782 1.00 78.56 82 VAL A O 1
#

Foldseek 3Di:
DDDDDPPPDDPPPPVVPPPPPFAFLVCLVVLVQDVVLSVLCVVVVHTTLVSLLVDDLVSSCVRPPDHSVNSVSSNVSSVVVD

InterPro domains:
  IPR010995 DNA repair Rad51/transcription factor NusA, alpha-helical [SSF47794] (17-81)

Organism: Taxus chinensis (NCBI:txid29808)

Radius of gyration: 20.96 Å; chains: 1; bounding box: 53×26×58 Å